Protein AF-T0N5W0-F1 (afdb_monomer)

Secondary structure (DSSP, 8-state):
------HHHHHHHHHHHHHHHHHHHS---HHHHHHHHHHHHHHHHHHHS-HHHHHHHHHHHHHHHHHH--

Radius of gyration: 16.02 Å; Cα contacts (8 Å, |Δi|>4): 51; chains: 1; bounding box: 32×42×37 Å

Structure (mmCIF, N/CA/C/O backbone):
data_AF-T0N5W0-F1
#
_entry.id   AF-T0N5W0-F1
#
loop_
_atom_site.group_PDB
_atom_site.id
_atom_site.type_symbol
_atom_site.label_atom_id
_atom_site.label_alt_id
_atom_site.label_comp_id
_atom_site.label_asym_id
_atom_site.label_entity_id
_atom_site.label_seq_id
_atom_site.pdbx_PDB_ins_code
_atom_site.Cartn_x
_atom_site.Cartn_y
_atom_site.Cartn_z
_atom_site.occupancy
_atom_site.B_iso_or_equiv
_atom_site.auth_seq_id
_atom_site.auth_comp_id
_atom_site.auth_asym_id
_atom_site.auth_atom_id
_atom_site.pdbx_PDB_model_num
ATOM 1 N N . MET A 1 1 ? -6.730 -21.507 10.430 1.00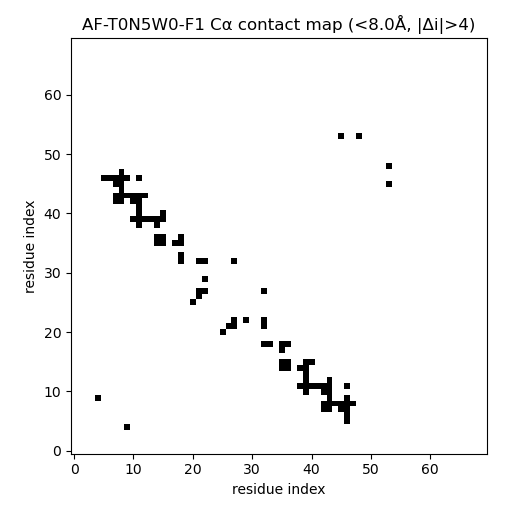 37.34 1 MET A N 1
ATOM 2 C CA . MET A 1 1 ? -6.110 -20.211 10.773 1.00 37.34 1 MET A CA 1
ATOM 3 C C . MET A 1 1 ? -5.918 -19.430 9.474 1.00 37.34 1 MET A C 1
ATOM 5 O O . MET A 1 1 ? -4.839 -19.437 8.91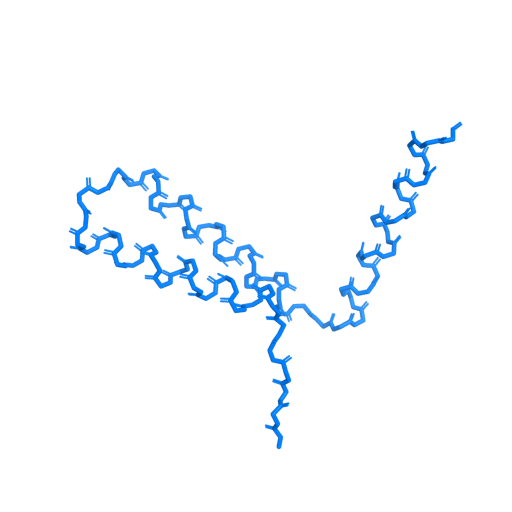0 1.00 37.34 1 MET A O 1
ATOM 9 N N . VAL A 1 2 ? -6.989 -18.845 8.929 1.00 38.41 2 VAL A N 1
ATOM 10 C CA . VAL A 1 2 ? -6.890 -17.922 7.785 1.00 38.41 2 VAL A CA 1
ATOM 11 C C . VAL A 1 2 ? -7.250 -16.563 8.351 1.00 38.41 2 VAL A C 1
ATOM 13 O O . VAL A 1 2 ? -8.419 -16.214 8.483 1.00 38.41 2 VAL A O 1
ATOM 16 N N . ASN A 1 3 ? -6.228 -15.858 8.824 1.00 51.97 3 ASN A N 1
ATOM 17 C CA . ASN A 1 3 ? -6.374 -14.473 9.231 1.00 51.97 3 ASN A CA 1
ATOM 18 C C . ASN A 1 3 ? -6.709 -13.707 7.944 1.00 51.97 3 ASN A C 1
ATOM 20 O O . ASN A 1 3 ? -5.886 -13.676 7.032 1.00 51.97 3 ASN A O 1
ATOM 24 N N . ASN A 1 4 ? -7.935 -13.199 7.805 1.00 63.12 4 ASN A N 1
ATOM 25 C CA . ASN A 1 4 ? -8.343 -12.449 6.619 1.00 63.12 4 ASN A CA 1
ATOM 26 C C . ASN A 1 4 ? -7.405 -11.242 6.473 1.00 63.12 4 ASN A C 1
ATOM 28 O O . ASN A 1 4 ? -7.540 -10.265 7.206 1.00 63.12 4 ASN A O 1
ATOM 32 N N . MET A 1 5 ? -6.426 -11.324 5.563 1.00 67.81 5 MET A N 1
ATOM 33 C CA . MET A 1 5 ? -5.554 -10.192 5.255 1.00 67.81 5 MET A CA 1
ATOM 34 C C . MET A 1 5 ? -6.427 -9.009 4.862 1.00 67.81 5 MET A C 1
ATOM 36 O O . MET A 1 5 ? -7.312 -9.141 4.005 1.00 67.81 5 MET A O 1
ATOM 40 N N . ARG A 1 6 ? -6.172 -7.865 5.494 1.00 77.44 6 ARG A N 1
ATOM 41 C CA . ARG A 1 6 ? -6.898 -6.637 5.201 1.00 77.44 6 ARG A CA 1
ATOM 42 C C . ARG A 1 6 ? -6.728 -6.235 3.747 1.00 77.44 6 ARG A C 1
ATOM 44 O O . ARG A 1 6 ? -5.675 -6.447 3.144 1.00 77.44 6 ARG A O 1
ATOM 51 N N . THR A 1 7 ? -7.781 -5.647 3.197 1.00 81.56 7 THR A N 1
ATOM 52 C CA . THR A 1 7 ? -7.830 -5.211 1.801 1.00 81.56 7 THR A CA 1
ATOM 53 C C . THR A 1 7 ? -6.702 -4.230 1.489 1.00 81.56 7 THR A C 1
ATOM 55 O O . THR A 1 7 ? -6.087 -4.341 0.437 1.00 81.56 7 THR A O 1
ATOM 58 N N . GLU A 1 8 ? -6.358 -3.343 2.422 1.00 82.62 8 GLU A N 1
ATOM 59 C CA . GLU A 1 8 ? -5.257 -2.386 2.295 1.00 82.62 8 GLU A CA 1
ATOM 60 C C . GLU A 1 8 ? -3.907 -3.083 2.105 1.00 82.62 8 GLU A C 1
ATOM 62 O O . GLU A 1 8 ? -3.151 -2.715 1.214 1.00 82.62 8 GLU A O 1
ATOM 67 N N . MET A 1 9 ? -3.639 -4.145 2.867 1.00 85.12 9 MET A N 1
ATOM 68 C CA . MET A 1 9 ? -2.402 -4.921 2.748 1.00 85.12 9 MET A CA 1
ATOM 69 C C . MET A 1 9 ? -2.331 -5.654 1.399 1.00 85.12 9 MET A C 1
ATOM 71 O O . MET A 1 9 ? -1.295 -5.670 0.743 1.00 85.12 9 MET A O 1
ATOM 75 N N . LYS A 1 10 ? -3.462 -6.203 0.930 1.00 86.69 10 LYS A N 1
ATOM 76 C CA . LYS A 1 10 ? -3.554 -6.824 -0.404 1.00 86.69 10 LYS A CA 1
ATOM 77 C C . LYS A 1 10 ? -3.287 -5.813 -1.522 1.00 86.69 10 LYS A C 1
ATOM 79 O O . LYS A 1 10 ? -2.591 -6.141 -2.477 1.00 86.69 10 LYS A O 1
ATOM 84 N N . ILE A 1 11 ? -3.823 -4.597 -1.395 1.00 88.56 11 ILE A N 1
ATOM 85 C CA . ILE A 1 11 ? -3.590 -3.502 -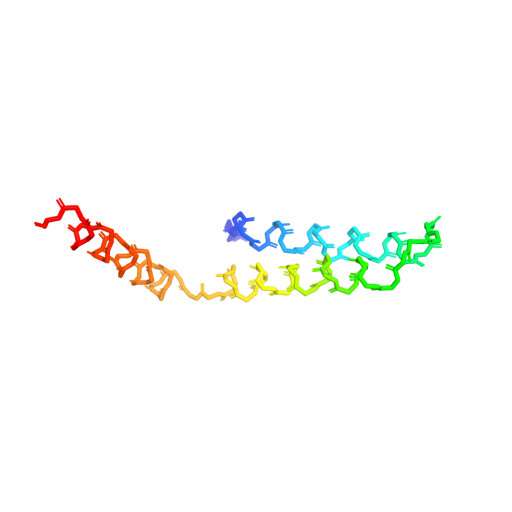2.345 1.00 88.56 11 ILE A CA 1
ATOM 86 C C . ILE A 1 11 ? -2.115 -3.082 -2.321 1.00 88.56 11 ILE A C 1
ATOM 88 O O . ILE A 1 11 ? -1.518 -2.935 -3.383 1.00 88.56 1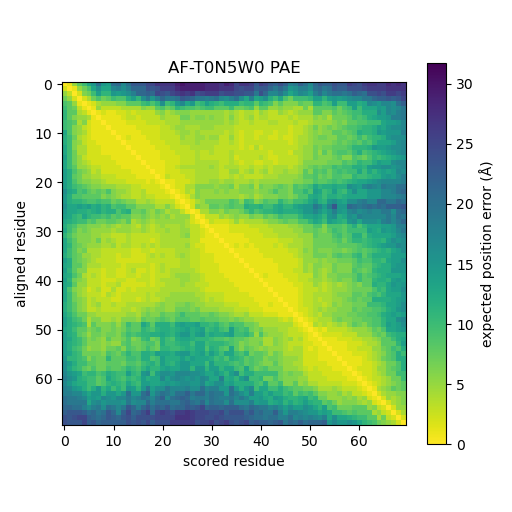1 ILE A O 1
ATOM 92 N N . GLY A 1 12 ? -1.515 -2.942 -1.136 1.00 87.94 12 GLY A N 1
ATOM 93 C CA . GLY A 1 12 ? -0.103 -2.585 -0.986 1.00 87.94 12 GLY A CA 1
ATOM 94 C C . GLY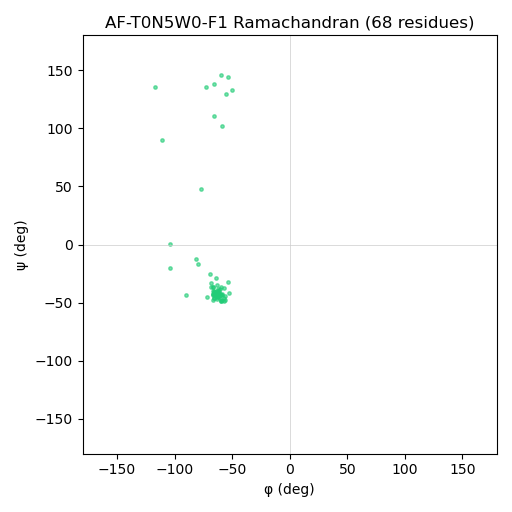 A 1 12 ? 0.833 -3.593 -1.648 1.00 87.94 12 GLY A C 1
ATOM 95 O O . GLY A 1 12 ? 1.666 -3.212 -2.468 1.00 87.94 12 GLY A O 1
ATOM 96 N N . LEU A 1 13 ? 0.625 -4.887 -1.389 1.00 88.81 13 LEU A N 1
ATOM 97 C CA . LEU A 1 13 ? 1.391 -5.964 -2.025 1.00 88.81 13 LEU A CA 1
ATOM 98 C C . LEU A 1 13 ? 1.227 -5.984 -3.547 1.00 88.81 13 LEU A C 1
ATOM 100 O O . LEU A 1 13 ? 2.203 -6.185 -4.268 1.00 88.81 13 LEU A O 1
ATOM 104 N N . LEU A 1 14 ? 0.010 -5.748 -4.043 1.00 90.50 14 LEU A N 1
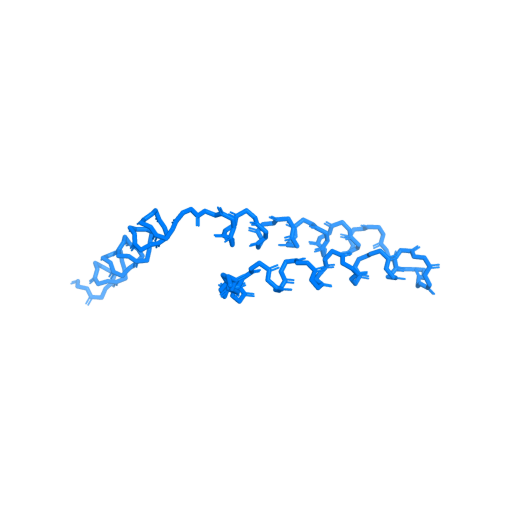ATOM 105 C CA . LEU A 1 14 ? -0.256 -5.697 -5.478 1.00 90.50 14 LEU A CA 1
ATOM 106 C C . LEU A 1 14 ? 0.449 -4.505 -6.144 1.00 90.50 14 LEU A C 1
ATOM 108 O O . LEU A 1 14 ? 1.020 -4.670 -7.216 1.00 90.50 14 LEU A O 1
ATOM 112 N N . LEU A 1 15 ? 0.478 -3.336 -5.498 1.00 89.50 15 LEU A N 1
ATOM 113 C CA . LEU A 1 15 ? 1.206 -2.158 -5.989 1.00 89.50 15 LEU A CA 1
ATOM 114 C C . LEU A 1 15 ? 2.723 -2.368 -5.995 1.00 89.50 15 LEU A C 1
ATOM 116 O O . LEU A 1 15 ? 3.385 -1.995 -6.960 1.00 89.50 15 LEU A O 1
ATOM 120 N N . ILE A 1 16 ? 3.277 -3.002 -4.959 1.00 89.50 16 ILE A N 1
ATOM 121 C CA . ILE A 1 16 ? 4.707 -3.335 -4.922 1.00 89.50 16 ILE A CA 1
ATOM 122 C C . ILE A 1 16 ? 5.047 -4.315 -6.050 1.00 89.50 16 ILE A C 1
ATOM 124 O O . ILE A 1 16 ? 5.997 -4.081 -6.797 1.00 89.50 16 ILE A O 1
ATOM 128 N N . ALA A 1 17 ? 4.244 -5.367 -6.231 1.00 89.12 17 ALA A N 1
ATOM 129 C CA . ALA A 1 17 ? 4.429 -6.314 -7.326 1.00 89.12 17 ALA A CA 1
ATOM 130 C C . ALA A 1 17 ? 4.350 -5.627 -8.701 1.00 89.12 17 ALA A C 1
ATOM 132 O O . ALA A 1 17 ? 5.202 -5.874 -9.553 1.00 89.12 17 ALA A O 1
ATOM 133 N N . LEU A 1 18 ? 3.382 -4.724 -8.896 1.00 88.12 18 LEU A N 1
ATOM 134 C CA . LEU A 1 18 ? 3.265 -3.929 -10.120 1.00 88.12 18 LEU A CA 1
ATOM 135 C C . LEU A 1 18 ? 4.492 -3.048 -10.345 1.00 88.12 18 LEU A C 1
ATOM 137 O O . LEU A 1 18 ? 5.038 -3.087 -11.437 1.00 88.12 18 LEU A O 1
ATOM 141 N N . SER A 1 19 ? 4.992 -2.347 -9.323 1.00 85.69 19 SER A N 1
ATOM 142 C CA . SER A 1 19 ? 6.194 -1.511 -9.464 1.00 85.69 19 SER A CA 1
ATOM 143 C C . SER A 1 19 ? 7.429 -2.315 -9.886 1.00 85.69 19 SER A C 1
ATOM 145 O O . SER A 1 19 ? 8.221 -1.847 -10.699 1.00 85.69 19 SER A O 1
ATOM 147 N N . GLY A 1 20 ? 7.571 -3.554 -9.399 1.00 85.00 20 GLY A N 1
ATOM 148 C CA . GLY A 1 20 ? 8.642 -4.457 -9.820 1.00 85.00 20 GLY A CA 1
ATOM 149 C C . GLY A 1 20 ? 8.500 -4.888 -11.280 1.00 85.00 20 GLY A C 1
ATOM 150 O O . GLY A 1 20 ? 9.480 -4.893 -12.019 1.00 85.00 20 GLY A O 1
ATOM 151 N N . VAL A 1 21 ? 7.277 -5.207 -11.715 1.00 87.06 21 VAL A N 1
ATOM 152 C CA . VAL A 1 21 ? 6.984 -5.555 -13.114 1.00 87.06 21 VAL A CA 1
ATOM 153 C C . VAL A 1 21 ? 7.187 -4.351 -14.033 1.00 87.06 21 VAL A C 1
ATOM 155 O O . VAL A 1 21 ? 7.803 -4.498 -15.084 1.00 87.06 21 VAL A O 1
ATOM 158 N N . GLU A 1 22 ? 6.732 -3.162 -13.639 1.00 84.31 22 GLU A N 1
ATOM 159 C CA . GLU A 1 22 ? 6.965 -1.923 -14.381 1.00 84.31 22 GLU A CA 1
ATOM 160 C C . GLU A 1 22 ? 8.458 -1.662 -14.536 1.00 84.31 22 GLU A C 1
ATOM 162 O O . GLU A 1 22 ? 8.904 -1.459 -15.653 1.00 84.31 22 GLU A O 1
ATOM 167 N N . ASN A 1 23 ? 9.243 -1.769 -13.463 1.00 81.06 23 ASN A N 1
ATOM 168 C CA . ASN A 1 23 ? 10.684 -1.523 -13.511 1.00 81.06 23 ASN A CA 1
ATOM 169 C C . ASN A 1 23 ? 11.456 -2.519 -14.402 1.00 81.06 23 ASN A C 1
ATOM 171 O O . ASN A 1 23 ? 12.512 -2.189 -14.932 1.00 81.06 23 ASN A O 1
ATOM 175 N N . ILE A 1 24 ? 10.959 -3.754 -14.549 1.00 81.19 24 ILE A N 1
ATOM 176 C CA . ILE A 1 24 ? 11.631 -4.803 -15.335 1.00 81.19 24 ILE A CA 1
ATOM 177 C C . ILE A 1 24 ? 11.185 -4.788 -16.800 1.00 81.19 24 ILE A C 1
ATOM 179 O O . ILE A 1 24 ? 12.007 -4.966 -17.697 1.00 81.19 24 ILE A O 1
ATOM 183 N N . PHE A 1 25 ? 9.884 -4.636 -17.051 1.00 81.56 25 PHE A N 1
ATOM 184 C CA . PHE A 1 25 ? 9.293 -4.853 -18.375 1.00 81.56 25 PHE A CA 1
ATOM 185 C C . PHE A 1 25 ? 8.947 -3.563 -19.110 1.00 81.56 25 PHE A C 1
ATOM 187 O O . PHE A 1 25 ? 8.806 -3.581 -20.333 1.00 81.56 25 PHE A O 1
ATOM 194 N N . PHE A 1 26 ? 8.813 -2.451 -18.395 1.00 75.19 26 PHE A N 1
ATOM 195 C CA . PHE A 1 26 ? 8.455 -1.171 -18.976 1.00 75.19 26 PHE A CA 1
ATOM 196 C C . PHE A 1 26 ? 9.606 -0.188 -18.761 1.00 75.19 26 PHE A C 1
ATOM 198 O O . PHE A 1 26 ? 10.167 -0.076 -17.678 1.00 75.19 26 PHE A O 1
ATOM 205 N N . ASN A 1 27 ? 9.968 0.572 -19.796 1.00 78.25 27 ASN A N 1
ATOM 206 C CA . ASN A 1 27 ? 10.926 1.675 -19.662 1.00 78.25 27 ASN A CA 1
ATOM 207 C C . ASN A 1 27 ? 10.237 2.892 -19.009 1.00 78.25 27 ASN A C 1
ATOM 209 O O . ASN A 1 27 ? 10.230 4.001 -19.548 1.00 78.25 27 ASN A O 1
ATOM 213 N N . THR A 1 28 ? 9.526 2.634 -17.911 1.00 81.81 28 THR A N 1
ATOM 214 C CA . THR A 1 28 ? 8.712 3.600 -17.186 1.00 81.81 28 THR A CA 1
ATOM 215 C C . THR A 1 28 ? 9.645 4.561 -16.452 1.00 81.81 28 THR A C 1
ATOM 217 O O . THR A 1 28 ? 10.602 4.112 -15.823 1.00 81.81 28 THR A O 1
ATOM 220 N N . PRO A 1 29 ? 9.380 5.880 -16.487 1.00 86.81 29 PRO A N 1
ATOM 221 C CA . PRO A 1 29 ? 10.165 6.852 -15.739 1.00 86.81 29 PRO A CA 1
ATOM 222 C C . PRO A 1 29 ? 10.324 6.456 -14.266 1.00 86.81 29 PRO A C 1
ATOM 224 O O . PRO A 1 29 ? 9.331 6.159 -13.596 1.00 86.81 29 PRO A O 1
ATOM 227 N N . GLU A 1 30 ? 11.551 6.532 -13.741 1.00 85.50 30 GLU A N 1
ATOM 228 C CA . GLU A 1 30 ? 11.878 6.145 -12.356 1.00 85.50 30 GLU A CA 1
ATOM 229 C C . GLU A 1 30 ? 10.997 6.851 -11.319 1.00 85.50 30 GLU A C 1
ATOM 231 O O . GLU A 1 30 ? 10.633 6.274 -10.297 1.00 85.50 30 GLU A O 1
ATOM 236 N N . PHE A 1 31 ? 10.588 8.090 -11.607 1.00 86.88 31 PHE A N 1
ATOM 237 C CA . PHE A 1 31 ? 9.662 8.847 -10.768 1.00 86.88 31 PHE A CA 1
ATOM 238 C C . PHE A 1 31 ? 8.315 8.131 -10.577 1.00 86.88 31 PHE A C 1
ATOM 240 O O . PHE A 1 31 ? 7.792 8.088 -9.465 1.00 86.88 31 PHE A O 1
ATOM 247 N N . ILE A 1 32 ? 7.760 7.542 -11.640 1.00 87.38 32 ILE A N 1
ATOM 248 C CA . ILE A 1 32 ? 6.473 6.836 -11.596 1.00 87.38 32 ILE A CA 1
ATOM 249 C C . ILE A 1 32 ? 6.628 5.518 -10.834 1.00 87.38 32 ILE A C 1
ATOM 251 O O . ILE A 1 32 ? 5.843 5.254 -9.926 1.00 87.38 32 ILE A O 1
ATOM 255 N N . VAL A 1 33 ? 7.685 4.751 -11.121 1.00 87.31 33 VAL A N 1
ATOM 256 C CA . VAL A 1 33 ? 8.006 3.505 -10.401 1.00 87.31 33 VAL A CA 1
ATOM 257 C C . VAL A 1 33 ? 8.173 3.771 -8.900 1.00 87.31 33 VAL A C 1
ATOM 259 O O . VAL A 1 33 ? 7.585 3.075 -8.070 1.00 87.31 33 VAL A O 1
ATOM 262 N N . GLY A 1 34 ? 8.913 4.825 -8.543 1.00 88.44 34 GLY A N 1
ATOM 263 C CA . GLY A 1 3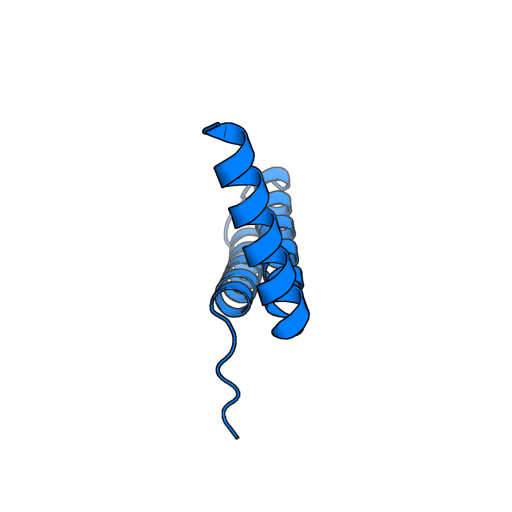4 ? 9.121 5.243 -7.158 1.00 88.44 34 GLY A CA 1
ATOM 264 C C . GLY A 1 34 ? 7.828 5.658 -6.454 1.00 88.44 34 GLY A C 1
ATOM 265 O O . GLY A 1 34 ? 7.617 5.284 -5.300 1.00 88.44 34 GLY A O 1
ATOM 266 N N . MET A 1 35 ? 6.925 6.369 -7.139 1.00 90.50 35 MET A N 1
ATOM 267 C CA . MET A 1 35 ? 5.609 6.715 -6.589 1.00 90.50 35 MET A CA 1
ATOM 268 C C . MET A 1 35 ? 4.734 5.481 -6.357 1.00 90.50 35 MET A C 1
ATOM 270 O O . MET A 1 35 ? 4.152 5.352 -5.279 1.00 90.50 35 MET A O 1
ATOM 274 N N . THR A 1 36 ? 4.662 4.559 -7.322 1.00 88.44 36 THR A N 1
ATOM 275 C CA . THR A 1 36 ? 3.893 3.310 -7.189 1.00 88.44 36 THR A CA 1
ATOM 276 C C . THR A 1 36 ? 4.415 2.473 -6.021 1.00 88.44 36 THR A C 1
ATOM 278 O O . THR A 1 36 ? 3.633 1.983 -5.203 1.00 88.44 36 THR A O 1
ATOM 281 N N . PHE A 1 37 ? 5.738 2.379 -5.878 1.00 89.00 37 PHE A N 1
ATOM 282 C CA . PHE A 1 37 ? 6.375 1.667 -4.774 1.00 89.00 37 PHE A CA 1
ATOM 283 C C . PHE A 1 37 ? 6.104 2.330 -3.414 1.00 89.00 37 PHE A C 1
ATOM 285 O O . PHE A 1 37 ? 5.698 1.657 -2.465 1.00 89.00 37 PHE A O 1
ATOM 292 N N . ALA A 1 38 ? 6.247 3.656 -3.314 1.00 91.75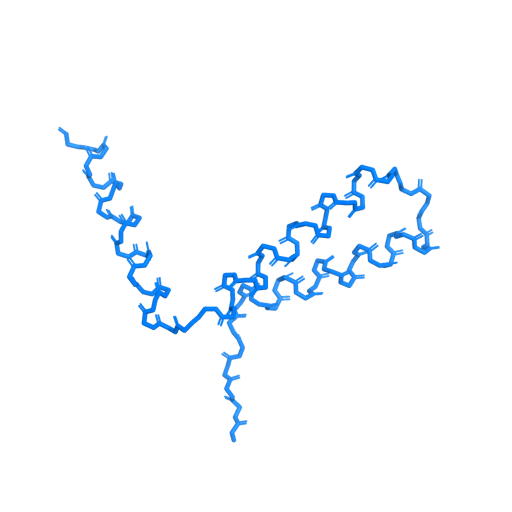 38 ALA A N 1
ATOM 293 C CA . ALA A 1 38 ? 5.972 4.403 -2.085 1.00 91.75 38 ALA A CA 1
ATOM 294 C C . ALA A 1 38 ? 4.496 4.306 -1.654 1.00 91.75 38 ALA A C 1
ATOM 296 O O . ALA A 1 38 ? 4.195 4.167 -0.462 1.00 91.75 38 ALA A O 1
ATOM 297 N N . LEU A 1 39 ? 3.565 4.327 -2.614 1.00 89.88 39 LEU A N 1
ATOM 298 C CA . LEU A 1 39 ? 2.148 4.067 -2.357 1.00 89.88 39 LEU A CA 1
ATOM 299 C C . LEU A 1 39 ? 1.930 2.641 -1.848 1.00 89.88 39 LEU A C 1
ATOM 301 O O . LEU A 1 39 ? 1.240 2.457 -0.846 1.00 89.88 39 LEU A O 1
ATOM 305 N N . GLY A 1 40 ? 2.560 1.647 -2.476 1.00 89.75 40 GLY A N 1
ATOM 306 C CA . GLY A 1 40 ? 2.508 0.255 -2.035 1.00 89.75 40 GLY A CA 1
ATOM 307 C C . GLY A 1 40 ? 2.962 0.072 -0.583 1.00 89.75 40 GLY A C 1
ATOM 308 O O . GLY A 1 40 ? 2.225 -0.501 0.221 1.00 89.75 40 GLY A O 1
ATOM 309 N N . ILE A 1 41 ? 4.105 0.662 -0.214 1.00 89.69 41 ILE A N 1
ATOM 310 C CA . ILE A 1 41 ? 4.606 0.672 1.172 1.00 89.69 41 ILE A CA 1
ATOM 311 C C . ILE A 1 41 ? 3.611 1.346 2.120 1.00 89.69 41 ILE A C 1
ATOM 313 O O . ILE A 1 41 ? 3.354 0.845 3.212 1.00 89.69 41 ILE A O 1
ATOM 317 N N . THR A 1 42 ? 3.024 2.473 1.718 1.00 91.38 42 THR A N 1
ATOM 318 C CA . THR A 1 42 ? 2.052 3.193 2.554 1.00 91.38 42 THR A CA 1
ATOM 319 C C . THR A 1 42 ? 0.837 2.317 2.867 1.00 91.38 42 THR A C 1
ATOM 321 O O . THR A 1 42 ? 0.393 2.249 4.015 1.00 91.38 42 THR A O 1
ATOM 324 N N . PHE A 1 43 ? 0.321 1.599 1.870 1.00 87.31 43 PHE A N 1
ATOM 325 C CA . PHE A 1 43 ? -0.798 0.674 2.046 1.00 87.31 43 PHE A CA 1
ATOM 326 C C . PHE A 1 43 ? -0.434 -0.558 2.882 1.00 87.31 43 PHE A C 1
ATOM 328 O O . PHE A 1 43 ? -1.249 -0.988 3.698 1.00 87.31 43 PHE A O 1
ATOM 335 N N . GLU A 1 44 ? 0.786 -1.078 2.751 1.00 87.44 44 GLU A N 1
ATOM 336 C CA . GLU A 1 44 ? 1.319 -2.136 3.618 1.00 87.44 44 GLU A CA 1
ATOM 337 C C . GLU A 1 44 ? 1.419 -1.681 5.079 1.00 87.44 44 GLU A C 1
ATOM 339 O O . GLU A 1 44 ? 0.962 -2.390 5.973 1.00 87.44 44 GLU A O 1
ATOM 344 N N . ILE A 1 45 ? 1.926 -0.469 5.336 1.00 87.56 45 ILE A N 1
ATOM 345 C CA . ILE A 1 45 ? 1.994 0.098 6.691 1.00 87.56 45 ILE A CA 1
ATOM 346 C C . ILE A 1 45 ? 0.587 0.211 7.281 1.00 87.56 45 ILE A C 1
ATOM 348 O O . ILE A 1 45 ? 0.349 -0.255 8.393 1.00 87.56 45 ILE A O 1
ATOM 352 N N . ILE A 1 46 ? -0.371 0.775 6.541 1.00 84.88 46 ILE A N 1
ATOM 353 C CA . ILE A 1 46 ? -1.760 0.910 7.008 1.00 84.88 46 ILE A CA 1
ATOM 354 C C . ILE A 1 46 ? -2.400 -0.469 7.236 1.00 84.88 46 ILE A C 1
ATOM 356 O O . ILE A 1 46 ? -3.098 -0.675 8.232 1.00 84.88 46 ILE A O 1
ATOM 360 N N . GLY A 1 47 ? -2.156 -1.417 6.331 1.00 83.38 47 GLY A N 1
ATOM 361 C CA . GLY A 1 47 ? -2.681 -2.777 6.389 1.00 83.38 47 GLY A CA 1
ATOM 362 C C . GLY A 1 47 ? -2.094 -3.620 7.526 1.00 83.38 47 GLY A C 1
ATOM 363 O O . GLY A 1 47 ? -2.815 -4.435 8.102 1.00 83.38 47 GLY A O 1
ATOM 364 N N . GLY A 1 48 ? -0.827 -3.391 7.881 1.00 82.31 48 GLY A N 1
ATOM 365 C CA . GLY A 1 48 ? -0.106 -4.081 8.953 1.00 82.31 48 GLY A CA 1
ATOM 366 C C . GLY A 1 48 ? -0.390 -3.546 10.361 1.00 82.31 48 GLY A C 1
ATOM 367 O O . GLY A 1 48 ? -0.055 -4.193 11.355 1.00 82.31 48 GLY A O 1
ATOM 368 N N . ILE A 1 49 ? -1.040 -2.384 10.483 1.00 85.44 49 ILE A N 1
ATOM 369 C CA . ILE A 1 49 ? -1.448 -1.835 11.779 1.00 85.44 49 ILE A CA 1
ATOM 370 C C . ILE A 1 49 ? -2.506 -2.741 12.438 1.00 85.44 49 ILE A C 1
ATOM 372 O O . ILE A 1 49 ? -3.469 -3.189 11.809 1.00 85.44 49 ILE A O 1
ATOM 376 N N . LYS A 1 50 ? -2.375 -2.964 13.754 1.00 79.69 50 LYS A N 1
ATOM 377 C CA . LYS A 1 50 ? -3.355 -3.717 14.562 1.00 79.69 50 LYS A CA 1
ATOM 378 C C . LYS A 1 50 ? -4.773 -3.154 14.403 1.00 79.69 50 LYS A C 1
ATOM 380 O O . LYS A 1 50 ? -4.964 -1.946 14.307 1.00 79.69 50 LYS A O 1
ATOM 385 N N . GLU A 1 51 ? -5.778 -4.034 14.412 1.00 78.12 51 GLU A N 1
ATOM 386 C CA . GLU A 1 51 ? -7.200 -3.666 14.211 1.00 78.12 51 GLU A CA 1
ATOM 387 C C . GLU A 1 51 ? -7.662 -2.562 15.146 1.00 78.12 51 GLU A C 1
ATOM 389 O O . GLU A 1 51 ? -8.283 -1.606 14.700 1.00 78.12 51 GLU A O 1
ATOM 394 N N . GLU A 1 52 ? -7.265 -2.627 16.411 1.00 77.88 52 GLU A N 1
ATOM 395 C CA . GLU A 1 52 ? -7.589 -1.600 17.394 1.00 77.88 52 GLU A CA 1
ATOM 396 C C . GLU A 1 52 ? -7.102 -0.205 16.965 1.00 77.88 52 GLU A C 1
ATOM 398 O O . GLU A 1 52 ? -7.871 0.756 16.951 1.00 77.88 52 GLU A O 1
ATOM 403 N N . SER A 1 53 ? -5.844 -0.090 16.537 1.00 80.94 53 SER A N 1
ATOM 404 C CA . SER A 1 53 ? -5.261 1.174 16.076 1.00 80.94 53 SER A CA 1
ATOM 405 C C . SER A 1 53 ? -5.905 1.669 14.778 1.00 80.94 53 SER A C 1
ATOM 407 O O . SER A 1 53 ? -6.133 2.869 14.623 1.00 80.94 53 SER A O 1
ATOM 409 N N . TYR A 1 54 ? -6.263 0.761 13.867 1.00 78.75 54 TYR A N 1
ATOM 410 C CA . TYR A 1 54 ? -6.979 1.106 12.637 1.00 78.75 54 TYR A CA 1
ATOM 411 C C . TYR A 1 54 ? -8.392 1.637 12.926 1.00 78.75 54 TYR A C 1
ATOM 413 O O . TYR A 1 54 ? -8.802 2.661 12.376 1.00 78.75 54 TYR A O 1
ATOM 421 N N . GLN A 1 55 ? -9.123 1.010 13.851 1.00 79.88 55 GLN A N 1
ATOM 422 C CA . GLN A 1 55 ? -10.438 1.490 14.282 1.00 79.88 55 GLN A CA 1
ATOM 423 C C . GLN A 1 55 ? -10.343 2.867 14.955 1.00 79.88 55 GLN A C 1
ATOM 425 O O . GLN A 1 55 ? -11.168 3.736 14.672 1.00 79.88 55 GLN A O 1
ATOM 430 N N . ARG A 1 56 ? -9.309 3.117 15.773 1.00 83.50 56 ARG A N 1
ATOM 431 C CA . ARG A 1 56 ? -9.061 4.441 16.377 1.00 83.50 56 ARG A CA 1
ATOM 432 C C . ARG A 1 56 ? -8.795 5.510 15.316 1.00 83.50 56 ARG A C 1
ATOM 434 O O . ARG A 1 56 ? -9.411 6.572 15.373 1.00 83.50 56 ARG A O 1
ATOM 441 N N . LEU A 1 57 ? -7.975 5.213 14.305 1.00 81.25 57 LEU A N 1
ATOM 442 C CA . LEU A 1 57 ? -7.744 6.104 13.158 1.00 81.25 57 LEU A CA 1
ATOM 443 C C . LEU A 1 57 ? -9.039 6.392 12.384 1.00 81.25 57 LEU A C 1
ATOM 445 O O . LEU A 1 57 ? -9.324 7.540 12.038 1.00 81.25 57 LEU A O 1
ATOM 449 N N . LYS A 1 58 ? -9.869 5.369 12.155 1.00 80.12 58 LYS A N 1
ATOM 450 C CA . LYS A 1 58 ? -11.161 5.511 11.471 1.00 80.12 58 LYS A CA 1
ATOM 451 C C . LYS A 1 58 ? -12.142 6.375 12.266 1.00 80.12 58 LYS A C 1
ATOM 453 O O . LYS A 1 58 ? -12.830 7.216 11.685 1.00 80.12 58 LYS A O 1
ATOM 458 N N . GLN A 1 59 ? -12.191 6.203 13.587 1.00 85.31 59 GLN A N 1
ATOM 459 C CA . GLN A 1 59 ? -12.997 7.032 14.485 1.00 85.31 59 GLN A CA 1
ATOM 460 C C . GLN A 1 59 ? -12.505 8.482 14.511 1.00 85.31 59 GLN A C 1
ATOM 462 O O . GLN A 1 59 ? -13.322 9.395 14.403 1.00 85.31 59 GLN A O 1
ATOM 467 N N . TRP A 1 60 ? -11.190 8.702 14.569 1.00 84.69 60 TRP A N 1
ATOM 468 C CA . TRP A 1 60 ? -10.588 10.035 14.484 1.00 84.69 60 TRP A CA 1
ATOM 469 C C . TRP A 1 60 ? -10.938 10.738 13.174 1.00 84.69 60 TRP A C 1
ATOM 471 O O . TRP A 1 60 ? -11.427 11.865 13.203 1.00 84.69 60 TRP A O 1
ATOM 481 N N . LYS A 1 61 ? -10.794 10.055 12.030 1.00 81.56 61 LYS A N 1
ATOM 482 C CA . LYS A 1 61 ? -11.207 10.581 10.720 1.00 81.56 61 LYS A CA 1
ATOM 483 C C . LYS A 1 61 ? -12.689 10.968 10.706 1.00 81.56 61 LYS A C 1
ATOM 485 O O . LYS A 1 61 ? -13.042 12.031 10.205 1.00 81.56 61 LYS A O 1
ATOM 490 N N . LYS A 1 62 ? -13.560 10.120 11.266 1.00 81.38 62 LYS A N 1
ATOM 491 C CA . LYS A 1 62 ? -15.008 10.376 11.336 1.00 81.38 62 LYS A CA 1
ATOM 492 C C . LYS A 1 62 ? -15.344 11.565 12.244 1.00 81.38 62 LYS A C 1
ATOM 494 O O . LYS A 1 62 ? -16.255 12.321 11.925 1.00 81.38 62 LYS A O 1
ATOM 499 N N . SER A 1 63 ? -14.610 11.738 13.342 1.00 80.50 63 SER A N 1
ATOM 500 C CA . SER A 1 63 ? -14.747 12.886 14.245 1.00 80.50 63 SER A CA 1
ATOM 501 C C . SER A 1 63 ? -14.328 14.189 13.560 1.00 80.50 63 SER A C 1
ATOM 503 O O . SER A 1 63 ? -15.091 15.148 13.544 1.00 80.50 63 SER A O 1
ATOM 505 N N . PHE A 1 64 ? -13.173 14.193 12.887 1.00 77.25 64 PHE A N 1
ATOM 506 C CA . PHE A 1 64 ? -12.702 15.342 12.108 1.00 77.25 64 PHE A CA 1
ATOM 507 C C . PHE A 1 64 ? -13.659 15.734 10.978 1.00 77.25 64 PHE A C 1
ATOM 509 O O . PHE A 1 64 ? -13.854 16.919 10.728 1.00 77.25 64 PHE A O 1
ATOM 516 N N . TRP A 1 65 ? -14.275 14.756 10.307 1.00 73.94 65 TRP A N 1
ATOM 517 C CA . TRP A 1 65 ? -15.251 15.038 9.254 1.0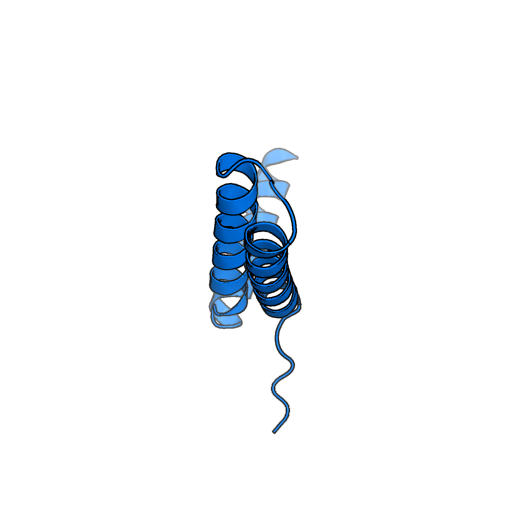0 73.94 65 TRP A CA 1
ATOM 518 C C . TRP A 1 65 ? -16.516 15.703 9.805 1.00 73.94 65 TRP A C 1
ATOM 520 O O . TRP A 1 65 ? -16.971 16.691 9.244 1.00 73.94 65 TRP A O 1
ATOM 530 N N . LYS A 1 66 ? -17.027 15.229 10.950 1.00 60.88 66 LYS A N 1
ATOM 531 C CA . LYS A 1 66 ? -18.180 15.849 11.624 1.00 60.88 66 LYS A CA 1
ATOM 532 C C . LYS A 1 66 ? -17.908 17.279 12.092 1.00 60.88 66 LYS A C 1
ATOM 534 O O . LYS A 1 66 ? -18.813 18.096 12.047 1.00 60.88 66 LYS A O 1
ATOM 539 N N . VAL A 1 67 ? -16.683 17.581 12.526 1.00 61.25 67 VAL A N 1
ATOM 540 C CA . VAL A 1 67 ? -16.274 18.948 12.910 1.00 61.25 67 VAL A CA 1
ATOM 541 C C . VAL A 1 67 ? -16.191 19.879 11.697 1.00 61.25 67 VAL A C 1
ATOM 543 O O . VAL A 1 67 ? -16.340 21.081 11.844 1.00 61.25 67 VAL A O 1
ATOM 546 N N . LYS A 1 68 ? -15.972 19.343 10.493 1.00 56.94 68 LYS A N 1
ATOM 547 C CA . LYS A 1 68 ? -15.901 20.138 9.260 1.00 56.94 68 LYS A CA 1
ATOM 548 C C . LYS A 1 68 ? -17.283 20.515 8.698 1.00 56.94 68 LYS A C 1
ATOM 550 O O . LYS A 1 68 ? -17.362 21.389 7.842 1.00 56.94 68 LYS A O 1
ATOM 555 N N . GLU A 1 69 ? -18.342 19.835 9.138 1.00 53.62 69 GLU A N 1
ATOM 556 C CA . GLU A 1 69 ? -19.735 20.039 8.702 1.00 53.62 69 GLU A CA 1
ATOM 557 C C . GLU A 1 69 ? -20.589 20.802 9.739 1.00 53.62 69 GLU A C 1
ATOM 559 O O . GLU A 1 69 ? -21.776 21.015 9.496 1.00 53.62 69 GLU A O 1
ATOM 564 N N . ALA A 1 70 ? -20.003 21.196 10.878 1.00 50.50 70 ALA A N 1
ATOM 565 C CA . ALA A 1 70 ? -20.628 21.979 11.950 1.00 50.50 70 ALA A CA 1
ATOM 566 C C . ALA A 1 70 ? -20.085 23.414 11.966 1.00 50.50 70 ALA A C 1
ATOM 568 O O . ALA A 1 70 ? -20.882 24.326 12.273 1.00 50.50 70 ALA A O 1
#

Mean predicted aligned error: 8.36 Å

Sequence (70 aa):
MVNNMRTEMKIGLLLIALSGVENIFFNTPEFIVGMTFALGITFEIIGGIKEESYQRLKQWKKSFWKVKEA

Solvent-accessible surface area (backbone atoms only — not comparable to full-atom values): 3856 Å² total; per-residue (Å²): 138,81,77,80,76,45,68,46,30,55,51,8,53,50,32,38,54,45,23,53,49,39,68,74,76,37,98,60,58,65,69,56,39,51,49,39,33,53,51,9,51,51,27,34,55,64,34,69,46,55,67,68,61,49,51,51,51,53,50,49,53,53,51,56,52,56,64,74,78,108

pLDDT: mean 80.2, std 11.93, range [37.34, 91.75]

Foldseek 3Di:
DCPPQDPLLVQLVVLCVVLVCCVPPNPDPPVVSVVSNVSSVVSNVLRPDDPVVNVVVVVVVVVVVVVVVD